Protein AF-A0A2V6WSD3-F1 (afdb_monomer_lite)

Sequence (149 aa):
SARRAMRDPLTRLSILLRKLIMWDIARWNNADRVVDVVYRFGGRLAFTRVGGALVVLLALAGIVVWFRELGTGRHGLATVQGSYALGILALTVLQVLSISVHEAGHALAIRHFGRRVRRLGLMIYYLFPAAYVDSTDMAMATRGQRIVV

Radius of gyration: 20.06 Å; chains: 1; bounding box: 63×41×42 Å

Secondary structure (DSSP, 8-state):
-HHHHTT-HHHHHHHHHHHHHEEEEEEETTTHHHHHHHIIIIIHHHTSHHHHHHHHHHHHHHHHHHHHHHHH--S-SS-BTTBHHHHHHHHHHHHHHHHHHHHHHHHHHHHHTT-----EEEEEETTEEEEEE--GGGGGS-HHHHHH-

Structure (mmCIF, N/CA/C/O backbone):
data_AF-A0A2V6WSD3-F1
#
_entry.id   AF-A0A2V6WSD3-F1
#
loop_
_atom_site.group_PDB
_atom_site.id
_atom_site.type_symbol
_atom_site.label_atom_id
_atom_site.label_alt_id
_atom_site.label_comp_id
_atom_site.label_asym_id
_atom_site.label_entity_id
_atom_site.label_seq_id
_atom_site.pdbx_PDB_ins_code
_atom_site.Cartn_x
_atom_site.Cartn_y
_atom_site.Cartn_z
_atom_site.occupancy
_atom_site.B_iso_or_equiv
_atom_site.auth_seq_id
_atom_site.auth_comp_id
_atom_site.auth_asym_id
_atom_site.auth_atom_id
_atom_site.pdbx_PDB_model_num
ATOM 1 N N . SER A 1 1 ? 35.643 18.883 6.935 1.00 52.22 1 SER A N 1
ATOM 2 C CA . SER A 1 1 ? 35.928 17.827 7.934 1.00 52.22 1 SER A CA 1
ATOM 3 C C . SER A 1 1 ? 34.663 17.522 8.735 1.00 52.22 1 SER A C 1
ATOM 5 O O . SER A 1 1 ? 34.258 18.334 9.561 1.00 52.22 1 SER A O 1
ATOM 7 N N . ALA A 1 2 ? 33.999 16.391 8.455 1.00 54.25 2 ALA A N 1
ATOM 8 C CA . ALA A 1 2 ? 32.676 16.013 8.989 1.00 54.25 2 ALA A CA 1
ATOM 9 C C . ALA A 1 2 ? 32.579 15.995 10.532 1.00 54.25 2 ALA A C 1
ATOM 11 O O . ALA A 1 2 ? 31.496 16.118 11.096 1.00 54.25 2 ALA A O 1
ATOM 12 N N . ARG A 1 3 ? 33.722 15.930 11.229 1.00 52.59 3 ARG A N 1
ATOM 13 C CA . ARG A 1 3 ? 33.804 15.956 12.698 1.00 52.59 3 ARG A CA 1
ATOM 14 C C . ARG A 1 3 ? 33.516 17.333 13.325 1.00 52.59 3 ARG A C 1
ATOM 16 O O . ARG A 1 3 ? 33.209 17.381 14.512 1.00 52.59 3 ARG A O 1
ATOM 23 N N . ARG A 1 4 ? 33.579 18.443 12.566 1.00 51.62 4 ARG A N 1
ATOM 24 C CA . ARG A 1 4 ? 33.228 19.798 13.061 1.00 51.62 4 ARG A CA 1
ATOM 25 C C . ARG A 1 4 ? 31.723 20.095 13.003 1.00 51.62 4 ARG A C 1
ATOM 27 O O . ARG A 1 4 ? 31.228 20.773 13.890 1.00 51.62 4 ARG A O 1
ATOM 34 N N . ALA A 1 5 ? 30.998 19.528 12.035 1.00 53.50 5 ALA A N 1
ATOM 35 C CA . ALA A 1 5 ? 29.551 19.727 11.876 1.00 53.50 5 ALA A CA 1
ATOM 36 C C . ALA A 1 5 ? 28.709 19.032 12.971 1.00 53.50 5 ALA A C 1
ATOM 38 O O . ALA A 1 5 ? 27.610 19.465 13.288 1.00 53.50 5 ALA A O 1
ATOM 39 N N . MET A 1 6 ? 29.236 17.980 13.610 1.00 54.22 6 MET A N 1
ATOM 40 C CA . MET A 1 6 ? 28.543 17.239 14.682 1.00 54.22 6 MET A CA 1
ATOM 41 C C . MET A 1 6 ? 28.538 17.940 16.057 1.00 54.22 6 MET A C 1
ATOM 43 O O . MET A 1 6 ? 27.932 17.425 17.005 1.00 54.22 6 MET A O 1
ATOM 47 N N . ARG A 1 7 ? 29.249 19.068 16.195 1.00 58.31 7 ARG A N 1
ATOM 48 C CA . ARG A 1 7 ? 29.333 19.850 17.444 1.00 58.31 7 ARG A CA 1
ATOM 49 C C . ARG A 1 7 ? 28.274 20.947 17.544 1.00 58.31 7 ARG A C 1
ATOM 51 O O . ARG A 1 7 ? 28.144 21.541 18.606 1.00 58.31 7 ARG A O 1
ATOM 58 N N . ASP A 1 8 ? 27.526 21.187 16.474 1.00 75.75 8 ASP A N 1
ATOM 59 C CA . ASP A 1 8 ? 26.516 22.235 16.433 1.00 75.75 8 ASP A CA 1
ATOM 60 C C . ASP A 1 8 ? 25.208 21.741 17.092 1.00 75.75 8 ASP A C 1
ATOM 62 O O . ASP A 1 8 ? 24.645 20.732 16.635 1.00 75.75 8 ASP A O 1
ATOM 66 N N . PRO A 1 9 ? 24.712 22.377 18.174 1.00 78.50 9 PRO A N 1
ATOM 67 C CA . PRO A 1 9 ? 23.493 21.950 18.866 1.00 78.50 9 PRO A CA 1
ATOM 68 C C . PRO A 1 9 ? 22.276 21.910 17.935 1.00 78.50 9 PRO A C 1
ATOM 70 O O . PRO A 1 9 ? 21.434 21.024 18.071 1.00 78.50 9 PRO A O 1
ATOM 73 N N . LEU A 1 10 ? 22.233 22.782 16.923 1.00 78.56 10 LEU A N 1
ATOM 74 C CA . LEU A 1 10 ? 21.175 22.810 15.910 1.00 78.56 10 LEU A CA 1
ATOM 75 C C . LEU A 1 10 ? 21.203 21.571 14.997 1.00 78.56 10 LEU A C 1
ATOM 77 O O . LEU A 1 10 ? 20.158 21.023 14.634 1.00 78.56 10 LEU A O 1
ATOM 81 N N . THR A 1 11 ? 22.393 21.055 14.678 1.00 79.19 11 THR A N 1
ATOM 82 C CA . THR A 1 11 ? 22.543 19.826 13.878 1.00 79.19 11 THR A CA 1
ATOM 83 C C . THR A 1 11 ? 22.146 18.591 14.689 1.00 79.19 11 THR A C 1
ATOM 85 O O . THR A 1 11 ? 21.496 17.681 14.178 1.00 79.19 11 THR A O 1
ATOM 88 N N . ARG A 1 12 ? 22.466 18.554 15.988 1.00 76.00 12 ARG A N 1
ATOM 89 C CA . ARG A 1 12 ? 22.007 17.470 16.872 1.00 76.00 12 ARG A CA 1
ATOM 90 C C . ARG A 1 12 ? 20.497 17.489 17.074 1.00 76.00 12 ARG A C 1
ATOM 92 O O . ARG A 1 12 ? 19.873 16.432 17.007 1.00 76.00 12 ARG A O 1
ATOM 99 N N . LEU A 1 13 ? 19.926 18.674 17.289 1.00 77.81 13 LEU A N 1
ATOM 100 C CA . LEU A 1 13 ? 18.490 18.854 17.464 1.00 77.81 13 LEU A CA 1
ATOM 101 C C . LEU A 1 13 ? 17.726 18.437 16.205 1.00 77.81 13 LEU A C 1
ATOM 103 O O . LEU A 1 13 ? 16.788 17.657 16.299 1.00 77.81 13 LEU A O 1
ATOM 107 N N . SER A 1 14 ? 18.165 18.869 15.021 1.00 78.69 14 SER A N 1
ATOM 108 C CA . SER A 1 14 ? 17.534 18.467 13.756 1.00 78.69 14 SER A CA 1
ATOM 109 C C . SER A 1 14 ? 17.626 16.960 13.495 1.00 78.69 14 SER A C 1
ATOM 111 O O . SER A 1 14 ? 16.645 16.363 13.057 1.00 78.69 14 SER A O 1
ATOM 113 N N . ILE A 1 15 ? 18.747 16.305 13.817 1.00 78.19 15 ILE A N 1
ATOM 114 C CA . ILE A 1 15 ? 18.871 14.840 13.712 1.00 78.19 15 ILE A CA 1
ATOM 115 C C . ILE A 1 15 ? 17.931 14.126 14.696 1.00 78.19 15 ILE A C 1
ATOM 117 O O . ILE A 1 15 ? 17.309 13.130 14.324 1.00 78.19 15 ILE A O 1
ATOM 121 N N . LEU A 1 16 ? 17.813 14.620 15.933 1.00 77.06 16 LEU A N 1
ATOM 122 C CA . LEU A 1 16 ? 16.897 14.077 16.942 1.00 77.06 16 LEU A CA 1
ATOM 123 C C . LEU A 1 16 ? 15.432 14.241 16.528 1.00 77.06 16 LEU A C 1
ATOM 125 O O . LEU A 1 16 ? 14.689 13.265 16.538 1.00 77.06 16 LEU A O 1
ATOM 129 N N . LEU A 1 17 ? 15.041 15.438 16.088 1.00 75.69 17 LEU A N 1
ATOM 130 C CA . LEU A 1 17 ? 13.696 15.717 15.581 1.00 75.69 17 LEU A CA 1
ATOM 131 C C . LEU A 1 17 ? 13.366 14.838 14.372 1.00 75.69 17 LEU A C 1
ATOM 133 O O . LEU A 1 17 ? 12.284 14.264 14.293 1.00 75.69 17 LEU A O 1
ATOM 137 N N . ARG A 1 18 ? 14.322 14.653 13.456 1.00 71.00 18 ARG A N 1
ATOM 138 C CA . ARG A 1 18 ? 14.133 13.791 12.286 1.00 71.00 18 ARG A CA 1
ATOM 139 C C . ARG A 1 18 ? 13.966 12.321 12.669 1.00 71.00 18 ARG A C 1
ATOM 141 O O . ARG A 1 18 ? 13.140 11.652 12.062 1.00 71.00 18 ARG A O 1
ATOM 148 N N . LYS A 1 19 ? 14.695 11.837 13.681 1.00 69.56 19 LYS A N 1
ATOM 149 C CA . LYS A 1 19 ? 14.515 10.486 14.243 1.00 69.56 19 LYS A CA 1
ATOM 150 C C . LYS A 1 19 ? 13.179 10.308 14.966 1.00 69.56 19 LYS A C 1
ATOM 152 O O . LYS A 1 19 ? 12.685 9.191 15.023 1.00 69.56 19 LYS A O 1
ATOM 157 N N . LEU A 1 20 ? 12.613 11.381 15.516 1.00 70.44 20 LEU A N 1
ATOM 158 C CA . LEU A 1 20 ? 11.310 11.358 16.185 1.00 70.44 20 LEU A CA 1
ATOM 159 C C . LEU A 1 20 ? 10.153 11.293 15.173 1.00 70.44 20 LEU A C 1
ATOM 161 O O . LEU A 1 20 ? 9.141 10.653 15.434 1.00 70.44 20 LEU A O 1
ATOM 165 N N . ILE A 1 21 ? 10.325 11.915 14.003 1.00 70.62 21 ILE A N 1
ATOM 166 C CA . ILE A 1 21 ? 9.331 11.923 12.915 1.00 70.62 21 ILE A CA 1
ATOM 167 C C . ILE A 1 21 ? 9.438 10.673 12.030 1.00 70.62 21 ILE A C 1
ATOM 169 O O . ILE A 1 21 ? 8.419 10.162 11.566 1.00 70.62 21 ILE A O 1
ATOM 173 N N . MET A 1 22 ? 10.664 10.202 11.784 1.00 70.50 22 MET A N 1
ATOM 174 C CA . MET A 1 22 ? 10.970 9.033 10.963 1.00 70.50 22 MET A CA 1
ATOM 175 C C . MET A 1 22 ? 11.890 8.088 11.725 1.00 70.50 22 MET A C 1
ATOM 177 O O . MET A 1 22 ? 13.099 8.320 11.827 1.00 70.50 22 MET A O 1
ATOM 181 N N . TRP A 1 23 ? 11.314 7.002 12.229 1.00 75.38 23 TRP A N 1
ATOM 182 C CA . TRP A 1 23 ? 12.061 5.961 12.923 1.00 75.38 23 TRP A CA 1
ATOM 183 C C . TRP A 1 23 ? 11.972 4.641 12.159 1.00 75.38 23 TRP A C 1
ATOM 185 O O . TRP A 1 23 ? 10.906 4.043 12.075 1.00 75.38 23 TRP A O 1
ATOM 195 N N . ASP A 1 24 ? 13.086 4.173 11.590 1.00 77.88 24 ASP A N 1
ATOM 196 C CA . ASP A 1 24 ? 13.156 2.838 10.986 1.00 77.88 24 ASP A CA 1
ATOM 197 C C . ASP A 1 24 ? 13.058 1.760 12.081 1.00 77.88 24 ASP A C 1
ATOM 199 O O . ASP A 1 24 ? 13.929 1.676 12.949 1.00 77.88 24 ASP A O 1
ATOM 203 N N . ILE A 1 25 ? 12.033 0.908 12.003 1.00 81.25 25 ILE A N 1
ATOM 204 C CA . ILE A 1 25 ? 11.865 -0.253 12.889 1.00 81.25 25 ILE A CA 1
ATOM 205 C C . ILE A 1 25 ? 12.625 -1.447 12.314 1.00 81.25 25 ILE A C 1
ATOM 207 O O . ILE A 1 25 ? 13.426 -2.082 12.996 1.00 81.25 25 ILE A O 1
ATOM 211 N N . ALA A 1 26 ? 12.367 -1.758 11.043 1.00 82.19 26 ALA A N 1
ATOM 212 C CA . ALA A 1 26 ? 12.919 -2.923 10.369 1.00 82.19 26 ALA A CA 1
ATOM 213 C C . ALA A 1 26 ? 13.300 -2.568 8.934 1.00 82.19 26 ALA A C 1
ATOM 215 O O . ALA A 1 26 ? 12.549 -1.897 8.228 1.00 82.19 26 ALA A O 1
ATOM 216 N N . ARG A 1 27 ? 14.465 -3.044 8.491 1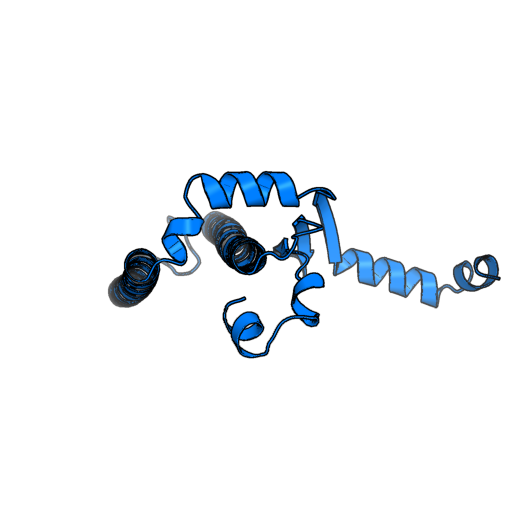.00 82.94 27 ARG A N 1
ATOM 217 C CA . ARG A 1 27 ? 14.952 -2.851 7.124 1.00 82.94 27 ARG A CA 1
ATOM 218 C C . ARG A 1 27 ? 15.558 -4.140 6.592 1.00 82.94 27 ARG A C 1
ATOM 220 O O . ARG A 1 27 ? 16.505 -4.673 7.165 1.00 82.94 27 ARG A O 1
ATOM 227 N N . TRP A 1 28 ? 15.077 -4.572 5.435 1.00 83.50 28 TRP A N 1
ATOM 228 C CA . TRP A 1 28 ? 15.619 -5.697 4.684 1.00 83.50 28 TRP A CA 1
ATOM 229 C C . TRP A 1 28 ? 16.348 -5.187 3.440 1.00 83.50 28 TRP A C 1
ATOM 231 O O . TRP A 1 28 ? 15.733 -4.779 2.458 1.00 83.50 28 TRP A O 1
ATOM 241 N N . ASN A 1 29 ? 17.684 -5.238 3.472 1.00 78.56 29 ASN A N 1
ATOM 242 C CA . ASN A 1 29 ? 18.563 -4.753 2.395 1.00 78.56 29 ASN A CA 1
ATOM 243 C C . ASN A 1 29 ? 18.696 -5.723 1.198 1.00 78.56 29 ASN A C 1
ATOM 245 O O . ASN A 1 29 ? 19.535 -5.505 0.329 1.00 78.56 29 ASN A O 1
ATOM 249 N N . ASN A 1 30 ? 17.906 -6.801 1.159 1.00 79.00 30 ASN A N 1
ATOM 250 C CA . ASN A 1 30 ? 17.904 -7.787 0.074 1.00 79.00 30 ASN A CA 1
ATOM 251 C C . ASN A 1 30 ? 16.482 -8.298 -0.214 1.00 79.00 30 ASN A C 1
ATOM 253 O O . ASN A 1 30 ? 16.217 -9.500 -0.259 1.00 79.00 30 ASN A O 1
ATOM 257 N N . ALA A 1 31 ? 15.558 -7.350 -0.354 1.00 80.94 31 ALA A N 1
ATOM 258 C CA . ALA A 1 31 ? 14.144 -7.606 -0.597 1.00 80.94 31 ALA A CA 1
ATOM 259 C C . ALA A 1 31 ? 13.859 -8.302 -1.939 1.00 80.94 31 ALA A C 1
ATOM 261 O O . ALA A 1 31 ? 12.856 -9.001 -2.053 1.00 80.94 31 ALA A O 1
ATOM 262 N N . ASP A 1 32 ? 14.751 -8.164 -2.927 1.00 83.62 32 ASP A N 1
ATOM 263 C CA . ASP A 1 32 ? 14.536 -8.653 -4.294 1.00 83.62 32 ASP A CA 1
ATOM 264 C C . ASP A 1 32 ? 14.191 -10.147 -4.353 1.00 83.62 32 ASP A C 1
ATOM 266 O O . ASP A 1 32 ? 13.288 -10.531 -5.085 1.00 83.62 32 ASP A O 1
ATOM 270 N N . ARG A 1 33 ? 14.832 -10.994 -3.529 1.00 83.56 33 ARG A N 1
ATOM 271 C CA . ARG A 1 33 ? 14.515 -12.435 -3.500 1.00 83.56 33 ARG A CA 1
ATOM 272 C C . ARG A 1 33 ? 13.108 -12.711 -2.985 1.00 83.56 33 ARG A C 1
ATOM 274 O O . ARG A 1 33 ? 12.425 -13.571 -3.526 1.00 83.56 33 ARG A O 1
ATOM 281 N N . VAL A 1 34 ? 12.686 -12.007 -1.936 1.00 85.00 34 VAL A N 1
ATOM 282 C CA . VAL A 1 34 ? 11.347 -12.184 -1.358 1.00 85.00 34 VAL A CA 1
ATOM 283 C C . VAL A 1 34 ? 10.298 -11.726 -2.363 1.00 85.00 34 VAL A C 1
ATOM 285 O O . VAL A 1 34 ? 9.360 -12.464 -2.649 1.00 85.00 34 VAL A O 1
ATOM 288 N N . VAL A 1 35 ? 10.503 -10.551 -2.964 1.00 87.50 35 VAL A N 1
ATOM 289 C CA . VAL A 1 35 ? 9.612 -10.017 -4.001 1.00 87.50 35 VAL A CA 1
ATOM 290 C C . VAL A 1 35 ? 9.563 -10.947 -5.212 1.00 87.50 35 VAL A C 1
ATOM 292 O O . VAL A 1 35 ? 8.479 -11.199 -5.728 1.00 87.50 35 VAL A O 1
ATOM 295 N N . ASP A 1 36 ? 10.692 -11.517 -5.638 1.00 87.62 36 ASP A N 1
ATOM 296 C CA . ASP A 1 36 ? 10.731 -12.464 -6.755 1.00 87.62 36 ASP A CA 1
ATOM 297 C C . ASP A 1 36 ? 9.957 -13.754 -6.458 1.00 87.62 36 ASP A C 1
ATOM 299 O O . ASP A 1 36 ? 9.180 -14.212 -7.295 1.00 87.62 36 ASP A O 1
ATOM 303 N N . VAL A 1 37 ? 10.100 -14.314 -5.252 1.00 87.56 37 VAL A N 1
ATOM 304 C CA . VAL A 1 37 ? 9.328 -15.493 -4.828 1.00 87.56 37 VAL A CA 1
ATOM 305 C C . VAL A 1 37 ? 7.830 -15.190 -4.851 1.00 87.56 37 VAL A C 1
ATOM 307 O O . VAL A 1 37 ? 7.068 -15.944 -5.455 1.00 87.56 37 VAL A O 1
ATOM 310 N N . VAL A 1 38 ? 7.405 -14.065 -4.269 1.00 86.94 38 VAL A N 1
ATOM 311 C CA . VAL A 1 38 ? 5.988 -13.659 -4.241 1.00 86.94 38 VAL A CA 1
ATOM 312 C C . VAL A 1 38 ? 5.460 -13.401 -5.658 1.00 86.94 38 VAL A C 1
ATOM 314 O O . VAL A 1 38 ? 4.368 -13.854 -6.015 1.00 86.94 38 VAL A O 1
ATOM 317 N N . TYR A 1 39 ? 6.252 -12.737 -6.501 1.00 88.94 39 TYR A N 1
ATOM 318 C CA . TYR A 1 39 ? 5.908 -12.471 -7.894 1.00 88.94 39 TYR A CA 1
ATOM 319 C C . TYR A 1 39 ? 5.714 -13.768 -8.689 1.00 88.94 39 TYR A C 1
ATOM 321 O O . TYR A 1 39 ? 4.721 -13.913 -9.408 1.00 88.94 39 TYR A O 1
ATOM 329 N N . ARG A 1 40 ? 6.616 -14.742 -8.525 1.00 87.06 40 ARG A N 1
ATOM 330 C CA . ARG A 1 40 ? 6.545 -16.040 -9.210 1.00 87.06 40 ARG A CA 1
ATOM 331 C C . ARG A 1 40 ? 5.418 -16.930 -8.693 1.00 87.06 40 ARG A C 1
ATOM 333 O O . ARG A 1 40 ? 4.812 -17.628 -9.503 1.00 87.06 40 ARG A O 1
ATOM 340 N N . PHE A 1 41 ? 5.144 -16.904 -7.389 1.00 87.31 41 PHE A N 1
ATOM 341 C CA . PHE A 1 41 ? 4.123 -17.743 -6.760 1.00 87.31 41 PHE A CA 1
ATOM 342 C C . PHE A 1 41 ? 2.698 -17.315 -7.134 1.00 87.31 41 PHE A C 1
ATOM 344 O O . PHE A 1 41 ? 1.836 -18.161 -7.346 1.00 87.31 41 PHE A O 1
ATOM 351 N N . GLY A 1 42 ? 2.450 -16.011 -7.279 1.00 81.69 42 GLY A N 1
ATOM 352 C CA . GLY A 1 42 ? 1.112 -15.528 -7.627 1.00 81.69 42 GLY A CA 1
ATOM 353 C C . GLY A 1 42 ? 1.027 -14.061 -8.028 1.00 81.69 42 GLY A C 1
ATOM 354 O O . GLY A 1 42 ? 0.103 -13.696 -8.751 1.00 81.69 42 GLY A O 1
ATOM 355 N N . GLY A 1 43 ? 2.003 -13.226 -7.655 1.00 82.50 43 GLY A N 1
ATOM 356 C CA . GLY A 1 43 ? 1.976 -11.794 -7.968 1.00 82.50 43 GLY A CA 1
ATOM 357 C C . GLY A 1 43 ? 1.886 -11.492 -9.468 1.00 82.50 43 GLY A C 1
ATOM 358 O O . GLY A 1 43 ? 1.215 -10.544 -9.862 1.00 82.50 43 GLY A O 1
ATOM 359 N N . ARG A 1 44 ? 2.451 -12.352 -10.326 1.00 85.94 44 ARG A N 1
ATOM 360 C CA . ARG A 1 44 ? 2.328 -12.242 -11.790 1.00 85.94 44 ARG A CA 1
ATOM 361 C C . ARG A 1 44 ? 0.881 -12.275 -12.295 1.00 85.94 44 ARG A C 1
ATOM 363 O O . ARG A 1 44 ? 0.599 -11.715 -13.349 1.00 85.94 44 ARG A O 1
ATOM 370 N N . LEU A 1 45 ? -0.032 -12.931 -11.569 1.00 87.19 45 LEU A N 1
ATOM 371 C CA . LEU A 1 45 ? -1.434 -13.052 -11.973 1.00 87.19 45 LEU A CA 1
ATOM 372 C C . LEU A 1 45 ? -2.133 -11.693 -11.944 1.00 87.19 45 LEU A C 1
ATOM 374 O O . LEU A 1 45 ? -2.920 -11.416 -12.845 1.00 87.19 45 LEU A O 1
ATOM 378 N N . ALA A 1 46 ? -1.788 -10.824 -10.989 1.00 86.00 46 ALA A N 1
ATOM 379 C CA . ALA A 1 46 ? -2.358 -9.482 -10.870 1.00 86.00 46 ALA A CA 1
ATOM 380 C C . ALA A 1 46 ? -2.081 -8.596 -12.101 1.00 86.00 46 ALA A C 1
ATOM 382 O O . ALA A 1 46 ? -2.885 -7.727 -12.419 1.00 86.00 46 ALA A O 1
ATOM 383 N N . PHE A 1 47 ? -0.995 -8.857 -12.837 1.00 88.00 47 PHE A N 1
ATOM 384 C CA . PHE A 1 47 ? -0.629 -8.122 -14.058 1.00 88.00 47 PHE A CA 1
ATOM 385 C C . PHE A 1 47 ? -1.193 -8.743 -15.342 1.00 88.00 47 PHE A C 1
ATOM 387 O O . PHE A 1 47 ? -0.972 -8.230 -16.439 1.00 88.00 47 PHE A O 1
ATOM 394 N N . THR A 1 48 ? -1.933 -9.849 -15.243 1.00 90.12 48 THR A N 1
ATOM 395 C CA . THR A 1 48 ? -2.711 -10.363 -16.377 1.00 90.12 48 THR A CA 1
ATOM 396 C C . THR A 1 48 ? -3.992 -9.548 -16.543 1.00 90.12 48 THR A C 1
ATOM 398 O O . THR A 1 48 ? -4.506 -8.995 -15.574 1.00 90.12 48 THR A O 1
ATOM 401 N N . ARG A 1 49 ? -4.569 -9.508 -17.752 1.00 89.56 49 ARG A N 1
ATOM 402 C CA . ARG A 1 49 ? -5.842 -8.796 -17.991 1.00 89.56 49 ARG A CA 1
ATOM 403 C C . ARG A 1 49 ? -6.961 -9.270 -17.058 1.00 89.56 49 ARG A C 1
ATOM 405 O O . ARG A 1 49 ? -7.713 -8.453 -16.543 1.00 89.56 49 ARG A O 1
ATOM 412 N N . VAL A 1 50 ? -7.040 -10.582 -16.828 1.00 91.62 50 VAL A N 1
ATOM 413 C CA . VAL A 1 50 ? -8.052 -11.192 -15.955 1.00 91.62 50 VAL A CA 1
ATOM 414 C C . VAL A 1 50 ? -7.770 -10.869 -14.492 1.00 91.62 50 VAL A C 1
ATOM 416 O O . VAL A 1 50 ? -8.666 -10.408 -13.796 1.00 91.62 50 VAL A O 1
ATOM 419 N N . GLY A 1 51 ? -6.535 -11.057 -14.020 1.00 90.19 51 GLY A N 1
ATOM 420 C CA . GLY A 1 51 ? -6.198 -10.769 -12.625 1.00 90.19 51 GLY A CA 1
ATOM 421 C C . GLY A 1 51 ? -6.332 -9.289 -12.277 1.00 90.19 51 GLY A C 1
ATOM 422 O O . GLY A 1 51 ? -6.905 -8.968 -11.242 1.00 90.19 51 GLY A O 1
ATOM 423 N N . GLY A 1 52 ? -5.912 -8.389 -13.169 1.00 89.69 52 GLY A N 1
ATOM 424 C CA . GLY A 1 52 ? -6.125 -6.952 -13.005 1.00 89.69 52 GLY A CA 1
ATOM 425 C C . GLY A 1 52 ? -7.612 -6.596 -12.940 1.00 89.69 52 GLY A C 1
ATOM 426 O O . GLY A 1 52 ? -8.026 -5.860 -12.047 1.00 89.69 52 GLY A O 1
ATOM 427 N N . ALA A 1 53 ? -8.440 -7.180 -13.815 1.00 92.88 53 ALA A N 1
ATOM 428 C CA . ALA A 1 53 ? -9.889 -6.997 -13.758 1.00 92.88 53 ALA A CA 1
ATOM 429 C C . ALA A 1 53 ? -10.485 -7.510 -12.436 1.00 92.88 53 ALA A C 1
ATOM 431 O O . ALA A 1 53 ? -11.303 -6.821 -11.836 1.00 92.88 53 ALA A O 1
ATOM 432 N N . LEU A 1 54 ? -10.046 -8.672 -11.941 1.00 93.94 54 LEU A N 1
ATOM 433 C CA . LEU A 1 54 ? -10.489 -9.210 -10.651 1.00 93.94 54 LEU A CA 1
ATOM 434 C C . LEU A 1 54 ? -10.094 -8.307 -9.477 1.00 93.94 54 LEU A C 1
ATOM 436 O O . LEU A 1 54 ? -10.908 -8.099 -8.582 1.00 93.94 54 LEU A O 1
ATOM 440 N N . VAL A 1 55 ? -8.886 -7.734 -9.487 1.00 91.00 55 VAL A N 1
ATOM 441 C CA . VAL A 1 55 ? -8.442 -6.775 -8.460 1.00 91.00 55 VAL A CA 1
ATOM 442 C C . VAL A 1 55 ? -9.302 -5.511 -8.487 1.00 91.00 55 VAL A C 1
ATOM 444 O O . VAL A 1 55 ? -9.748 -5.055 -7.437 1.00 91.00 55 VAL A O 1
ATOM 447 N N . VAL A 1 56 ? -9.594 -4.974 -9.676 1.00 92.44 56 VAL A N 1
ATOM 448 C CA . VAL A 1 56 ? -10.484 -3.811 -9.829 1.00 92.44 56 VAL A CA 1
ATOM 449 C C . VAL A 1 56 ? -11.898 -4.135 -9.346 1.00 92.44 56 VAL A C 1
ATOM 451 O O . VAL A 1 56 ? -12.473 -3.362 -8.585 1.00 92.44 56 VAL A O 1
ATOM 454 N N . LEU A 1 57 ? -12.451 -5.288 -9.730 1.00 95.62 57 LEU A N 1
ATOM 455 C CA . LEU A 1 57 ? -13.772 -5.729 -9.279 1.00 95.62 57 LEU A CA 1
ATOM 456 C C . LEU A 1 57 ? -13.824 -5.901 -7.760 1.00 95.62 57 LEU A C 1
ATOM 458 O O . LEU A 1 57 ? -14.791 -5.469 -7.137 1.00 95.62 57 LEU A O 1
ATOM 462 N N . LEU A 1 58 ? -12.782 -6.476 -7.157 1.00 94.62 58 LEU A N 1
ATOM 463 C CA . LEU A 1 58 ? -12.670 -6.617 -5.707 1.00 94.62 58 LEU A CA 1
ATOM 464 C C . LEU A 1 58 ? -12.622 -5.249 -5.012 1.00 94.62 58 LEU A C 1
ATOM 466 O O . LEU A 1 58 ? -13.317 -5.051 -4.017 1.00 94.62 58 LEU A O 1
ATOM 470 N N . ALA A 1 59 ? -11.857 -4.294 -5.548 1.00 92.56 59 ALA A N 1
ATOM 471 C CA . ALA A 1 59 ? -11.788 -2.935 -5.016 1.00 92.56 59 ALA A CA 1
ATOM 472 C C . ALA A 1 59 ? -13.150 -2.222 -5.095 1.00 92.56 59 ALA A C 1
ATOM 474 O O . ALA A 1 59 ? -13.605 -1.645 -4.108 1.00 92.56 59 ALA A O 1
ATOM 475 N N . LEU A 1 60 ? -13.840 -2.319 -6.237 1.00 96.44 60 LEU A N 1
ATOM 476 C CA . LEU A 1 60 ? -15.182 -1.758 -6.418 1.00 96.44 60 LEU A CA 1
ATOM 477 C C . LEU A 1 60 ? -16.205 -2.412 -5.483 1.00 96.44 60 LEU A C 1
ATOM 479 O O . LEU A 1 60 ? -16.995 -1.709 -4.854 1.00 96.44 60 LEU A O 1
ATOM 483 N N . ALA A 1 61 ? -16.172 -3.738 -5.342 1.00 95.75 61 ALA A N 1
ATOM 484 C CA . ALA A 1 61 ? -17.033 -4.460 -4.411 1.00 95.75 61 ALA A CA 1
ATOM 485 C C . ALA A 1 61 ? -16.789 -4.012 -2.962 1.00 95.75 61 ALA A C 1
ATOM 487 O O . ALA A 1 61 ? -17.747 -3.761 -2.234 1.00 95.75 61 ALA A O 1
ATOM 488 N N . GLY A 1 62 ? -15.523 -3.838 -2.567 1.00 92.19 62 GLY A N 1
ATOM 489 C CA . GLY A 1 62 ? -15.150 -3.306 -1.257 1.00 92.19 62 GLY A CA 1
ATOM 490 C C . GLY A 1 62 ? -15.718 -1.908 -1.003 1.00 92.19 62 GLY A C 1
ATOM 491 O O . GLY A 1 62 ? -16.296 -1.672 0.055 1.00 92.19 62 GLY A O 1
ATOM 492 N N . ILE A 1 63 ? -15.639 -1.008 -1.989 1.00 93.62 63 ILE A N 1
ATOM 493 C CA . ILE A 1 63 ? -16.232 0.338 -1.909 1.00 93.62 63 ILE A CA 1
ATOM 494 C C . ILE A 1 63 ? -17.755 0.256 -1.732 1.00 93.62 63 ILE A C 1
ATOM 496 O O . ILE A 1 63 ? -18.313 0.927 -0.865 1.00 93.62 63 ILE A O 1
ATOM 500 N N . VAL A 1 64 ? -18.436 -0.587 -2.514 1.00 94.81 64 VAL A N 1
ATOM 501 C CA . VAL A 1 64 ? -19.895 -0.769 -2.415 1.00 94.81 64 VAL A CA 1
ATOM 502 C C . VAL A 1 64 ? -20.297 -1.298 -1.038 1.00 94.81 64 VAL A C 1
ATOM 504 O O . VAL A 1 64 ? -21.240 -0.781 -0.439 1.00 94.81 64 VAL A O 1
ATOM 507 N N . VAL A 1 65 ? -19.589 -2.307 -0.522 1.00 92.56 65 VAL A N 1
ATOM 508 C CA . VAL A 1 65 ? -19.833 -2.852 0.822 1.00 92.56 65 VAL A CA 1
ATOM 509 C C . VAL A 1 65 ? -19.599 -1.780 1.883 1.00 92.56 65 VAL A C 1
ATOM 511 O O . VAL A 1 65 ? -20.444 -1.606 2.753 1.00 92.56 65 VAL A O 1
ATOM 514 N N . TRP A 1 66 ? -18.516 -1.008 1.777 1.00 88.50 66 TRP A N 1
ATOM 515 C CA . TRP A 1 66 ? -18.212 0.067 2.719 1.00 88.50 66 TRP A CA 1
ATOM 516 C C . TRP A 1 66 ? -19.329 1.118 2.787 1.00 88.50 66 TRP A C 1
ATOM 518 O O . TRP A 1 66 ? -19.791 1.440 3.879 1.00 88.50 66 TRP A O 1
ATOM 528 N N . PHE A 1 67 ? -19.834 1.593 1.642 1.00 90.62 67 PHE A N 1
ATOM 529 C CA . PHE A 1 67 ? -20.955 2.543 1.612 1.00 90.62 67 PHE A CA 1
ATOM 530 C C . PHE A 1 67 ? -22.249 1.960 2.185 1.00 90.62 67 PHE A C 1
ATOM 532 O O . PHE A 1 67 ? -22.984 2.663 2.881 1.00 90.62 67 PHE A O 1
ATOM 539 N N . ARG A 1 68 ? -22.533 0.680 1.913 1.00 90.19 68 ARG A N 1
ATOM 540 C CA . ARG A 1 68 ? -23.701 -0.004 2.485 1.00 90.19 68 ARG A CA 1
ATOM 541 C C . ARG A 1 68 ? -23.602 -0.080 4.001 1.00 90.19 68 ARG A C 1
ATOM 543 O O . ARG A 1 68 ? -24.547 0.306 4.679 1.00 90.19 68 ARG A O 1
ATOM 550 N N . GLU A 1 69 ? -22.459 -0.513 4.522 1.00 87.31 69 GLU A N 1
ATOM 551 C CA . GLU A 1 69 ? -22.235 -0.621 5.964 1.00 87.31 69 GLU A CA 1
ATOM 552 C C . GLU A 1 69 ? -22.288 0.749 6.651 1.00 87.31 69 GLU A C 1
ATOM 554 O O . GLU A 1 69 ? -22.935 0.869 7.692 1.00 87.31 69 GLU A O 1
ATOM 559 N N . LEU A 1 70 ? -21.728 1.804 6.039 1.00 85.12 70 LEU A N 1
ATOM 560 C CA . LEU A 1 70 ? -21.866 3.178 6.543 1.00 85.12 70 LEU A CA 1
ATOM 561 C C . LEU A 1 70 ? -23.334 3.599 6.686 1.00 85.12 70 LEU A C 1
ATOM 563 O O . LEU A 1 70 ? -23.701 4.209 7.688 1.00 85.12 70 LEU A O 1
ATOM 567 N N . GLY A 1 71 ? -24.175 3.259 5.705 1.00 83.12 71 GLY A N 1
ATOM 568 C CA . GLY A 1 71 ? -25.599 3.598 5.708 1.00 83.12 71 GLY A CA 1
ATOM 569 C C . GLY A 1 71 ? -26.419 2.868 6.777 1.00 83.12 71 GLY A C 1
ATOM 570 O O . GLY A 1 71 ? -27.449 3.382 7.203 1.00 83.12 71 GLY A O 1
ATOM 571 N N . THR A 1 72 ? -25.973 1.696 7.244 1.00 83.50 72 THR A N 1
ATOM 572 C CA . THR A 1 72 ? -26.678 0.943 8.302 1.00 83.50 72 THR A CA 1
ATOM 573 C C . THR A 1 72 ? -26.492 1.535 9.699 1.00 83.50 72 THR A C 1
ATOM 575 O O . THR A 1 72 ? -27.275 1.225 10.594 1.00 83.50 72 THR A O 1
ATOM 578 N N . GLY A 1 73 ? -25.435 2.328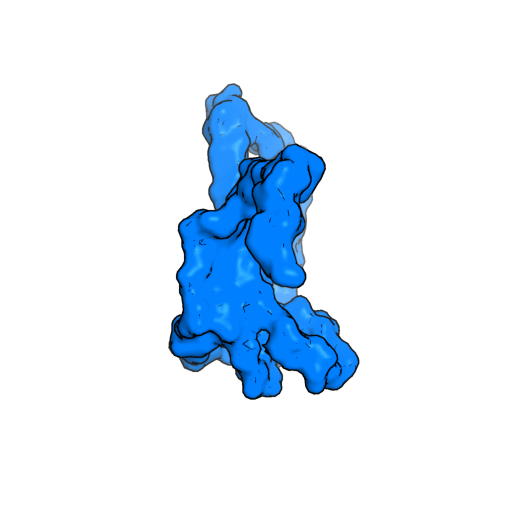 9.924 1.00 75.94 73 GLY A N 1
ATOM 579 C CA . GLY A 1 73 ? -25.087 2.872 11.243 1.00 75.94 73 GLY A CA 1
ATOM 580 C C . GLY A 1 73 ? -24.762 1.817 12.311 1.00 75.94 73 GLY A C 1
ATOM 581 O O . GLY A 1 73 ? -24.632 2.152 13.486 1.00 75.94 73 GLY A O 1
ATOM 582 N N . ARG A 1 74 ? -24.632 0.537 11.932 1.00 74.50 74 ARG A N 1
ATOM 583 C CA . ARG A 1 74 ? -24.492 -0.591 12.868 1.00 74.50 74 ARG A CA 1
ATOM 584 C C . ARG A 1 74 ? -23.111 -0.668 13.522 1.00 74.50 74 ARG A C 1
ATOM 586 O O . ARG A 1 74 ? -22.948 -1.288 14.572 1.00 74.50 74 ARG A O 1
ATOM 593 N N . HIS A 1 75 ? -22.115 -0.050 12.896 1.00 75.94 75 HIS A N 1
ATOM 594 C CA . HIS A 1 75 ? -20.723 -0.079 13.319 1.00 75.94 75 HIS A CA 1
ATOM 595 C C . HIS A 1 75 ? -20.220 1.350 13.536 1.00 75.94 75 HIS A C 1
ATOM 597 O O . HIS A 1 75 ? -20.344 2.203 12.659 1.00 75.94 75 HIS A O 1
ATOM 603 N N . GLY A 1 76 ? -19.652 1.621 14.714 1.00 75.12 76 GLY A N 1
ATOM 604 C CA . GLY A 1 76 ? -18.988 2.893 14.973 1.00 75.12 76 GLY A CA 1
ATOM 605 C C . GLY A 1 76 ? -17.685 2.987 14.180 1.00 75.12 76 GLY A C 1
ATOM 606 O O . GLY A 1 76 ? -16.918 2.031 14.130 1.00 75.12 76 GLY A O 1
ATOM 607 N N . LEU A 1 77 ? -17.411 4.149 13.582 1.00 76.69 77 LEU A N 1
ATOM 608 C CA . LEU A 1 77 ? -16.215 4.363 12.750 1.00 76.69 77 LEU A CA 1
ATOM 609 C C . LEU A 1 77 ? -14.899 4.152 13.517 1.00 76.69 77 LEU A C 1
ATOM 611 O O . LEU A 1 77 ? -13.913 3.704 12.941 1.00 76.69 77 LEU A O 1
ATOM 615 N N . ALA A 1 78 ? -14.890 4.482 14.810 1.00 80.19 78 ALA A N 1
ATOM 616 C CA . ALA A 1 78 ? -13.710 4.436 15.675 1.00 80.19 78 ALA A CA 1
ATOM 617 C C . ALA A 1 78 ? -13.943 3.644 16.971 1.00 80.19 78 ALA A C 1
ATOM 619 O O . ALA A 1 78 ? -13.142 3.734 17.902 1.00 80.19 78 ALA A O 1
ATOM 620 N N . THR A 1 79 ? -15.037 2.882 17.056 1.00 84.75 79 THR A N 1
ATOM 621 C CA . THR A 1 79 ? -15.358 2.070 18.233 1.00 84.75 79 THR A CA 1
ATOM 622 C C . THR A 1 79 ? -15.606 0.628 17.834 1.00 84.75 79 THR A C 1
ATOM 624 O O . THR A 1 79 ? -16.341 0.326 16.898 1.00 84.75 79 THR A O 1
ATOM 627 N N . VAL A 1 80 ? -15.006 -0.286 18.587 1.00 85.50 80 VAL A N 1
ATOM 628 C CA . VAL A 1 80 ? -15.270 -1.721 18.473 1.00 85.50 80 VAL A CA 1
ATOM 629 C C . VAL A 1 80 ? -15.914 -2.146 19.780 1.00 85.50 80 VAL A C 1
ATOM 631 O O . VAL A 1 80 ? -15.323 -1.962 20.843 1.00 85.50 80 VAL A O 1
ATOM 634 N N . GLN A 1 81 ? -17.150 -2.650 19.710 1.00 84.56 81 GLN A N 1
ATOM 635 C CA . GLN A 1 81 ? -17.944 -3.041 20.887 1.00 84.56 81 GLN A CA 1
ATOM 636 C C . GLN A 1 81 ? -18.046 -1.922 21.950 1.00 84.56 81 GLN A C 1
ATOM 638 O O . GLN A 1 81 ? -17.982 -2.175 23.147 1.00 84.56 81 GLN A O 1
ATOM 643 N N . GLY A 1 82 ? -18.145 -0.660 21.515 1.00 83.94 82 GLY A N 1
ATOM 644 C CA . GLY A 1 82 ? -18.209 0.507 22.407 1.00 83.94 82 GLY A CA 1
ATOM 645 C C . GLY A 1 82 ? -16.860 0.986 22.966 1.00 83.94 82 GLY A C 1
ATOM 646 O O . GLY A 1 82 ? -16.814 2.036 23.600 1.00 83.94 82 GLY A O 1
ATOM 647 N N . SER A 1 83 ? -15.752 0.286 22.699 1.00 89.00 83 SER A N 1
ATOM 648 C CA . SER A 1 83 ? -14.411 0.691 23.136 1.00 89.00 83 SER A CA 1
ATOM 649 C C . SER A 1 83 ? -13.665 1.476 22.055 1.00 89.00 83 SER A C 1
ATOM 651 O O . SER A 1 83 ? -13.413 0.971 20.956 1.00 89.00 83 SER A O 1
ATOM 653 N N . TYR A 1 84 ? -13.248 2.698 22.396 1.00 89.25 84 TYR A N 1
ATOM 654 C CA . TYR A 1 84 ? -12.367 3.520 21.558 1.00 89.25 84 TYR A CA 1
ATOM 655 C C . TYR A 1 84 ? -10.945 2.960 21.480 1.00 89.25 84 TYR A C 1
ATOM 657 O O . TYR A 1 84 ? -10.319 3.027 20.427 1.00 89.25 84 TYR A O 1
ATOM 665 N N . ALA A 1 85 ? -10.436 2.363 22.563 1.00 90.62 85 ALA A N 1
ATOM 666 C CA . ALA A 1 85 ? -9.093 1.783 22.573 1.00 90.62 85 ALA A CA 1
ATOM 667 C C . ALA A 1 85 ? -8.979 0.627 21.566 1.00 90.62 85 ALA A C 1
ATOM 669 O O . ALA A 1 85 ? -8.030 0.572 20.785 1.00 90.62 85 ALA A O 1
ATOM 670 N N . LEU A 1 86 ? -9.989 -0.252 21.532 1.00 90.62 86 LEU A N 1
ATOM 671 C CA . LEU A 1 86 ? -10.055 -1.336 20.550 1.00 90.62 86 LEU A CA 1
ATOM 672 C C . LEU A 1 86 ? -10.254 -0.807 19.127 1.00 90.62 86 LEU A C 1
ATOM 674 O O . LEU A 1 86 ? -9.649 -1.338 18.201 1.00 90.62 86 LEU A O 1
ATOM 678 N N . GLY A 1 87 ? -11.052 0.250 18.947 1.00 90.94 87 GLY A N 1
ATOM 679 C CA . GLY A 1 87 ? -11.233 0.883 17.641 1.00 90.94 87 GLY A CA 1
ATOM 680 C C . GLY A 1 87 ? -9.948 1.498 17.087 1.00 90.94 87 GLY A C 1
ATOM 681 O O . GLY A 1 87 ? -9.586 1.222 15.948 1.00 90.94 87 GLY A O 1
ATOM 682 N N . ILE A 1 88 ? -9.202 2.251 17.900 1.00 90.62 88 ILE A N 1
ATOM 683 C CA . ILE A 1 88 ? -7.906 2.829 17.508 1.00 90.62 88 ILE A CA 1
ATOM 684 C C . ILE A 1 88 ? -6.892 1.729 17.183 1.00 90.62 88 ILE A C 1
ATOM 686 O O . ILE A 1 88 ? -6.184 1.826 16.179 1.00 90.62 88 ILE A O 1
ATOM 690 N N . LEU A 1 89 ? -6.829 0.673 18.000 1.00 91.12 89 LEU A N 1
ATOM 691 C CA . LEU A 1 89 ? -5.954 -0.470 17.741 1.00 91.12 89 LEU A CA 1
ATOM 692 C C . LEU A 1 89 ? -6.312 -1.145 16.411 1.00 91.12 89 LEU A C 1
ATOM 694 O O . LEU A 1 89 ? -5.432 -1.358 15.579 1.00 91.12 89 LEU A O 1
ATOM 698 N N . ALA A 1 90 ? -7.596 -1.431 16.185 1.00 91.12 90 ALA A N 1
ATOM 699 C CA . ALA A 1 90 ? -8.078 -2.049 14.954 1.00 91.12 90 ALA A CA 1
ATOM 700 C C . ALA A 1 90 ? -7.780 -1.183 13.723 1.00 91.12 90 ALA A C 1
ATOM 702 O O . ALA A 1 90 ? -7.254 -1.692 12.736 1.00 91.12 90 ALA A O 1
ATOM 703 N N . LEU A 1 91 ? -8.043 0.126 13.794 1.00 90.50 91 LEU A N 1
ATOM 704 C CA . LEU A 1 91 ? -7.743 1.070 12.717 1.00 90.50 91 LEU A CA 1
ATOM 705 C C . LEU A 1 91 ? -6.244 1.167 12.442 1.00 90.50 91 LEU A C 1
ATOM 707 O O . LEU A 1 91 ? -5.841 1.219 11.286 1.00 90.50 91 LEU A O 1
ATOM 711 N N . THR A 1 92 ? -5.411 1.136 13.482 1.00 90.06 92 THR A N 1
ATOM 712 C CA . THR A 1 92 ? -3.952 1.169 13.333 1.00 90.06 92 THR A CA 1
ATOM 713 C C . THR A 1 92 ? -3.444 -0.105 12.662 1.00 90.06 92 THR A C 1
ATOM 715 O O . THR A 1 92 ? -2.647 -0.033 11.729 1.00 90.06 92 THR A O 1
ATOM 718 N N . VAL A 1 93 ? -3.933 -1.278 13.074 1.00 90.69 93 VAL A N 1
ATOM 719 C CA . VAL A 1 93 ? -3.601 -2.554 12.419 1.00 90.69 93 VAL A CA 1
ATOM 720 C C . VAL A 1 93 ? -4.064 -2.544 10.963 1.00 90.69 93 VAL A C 1
ATOM 722 O O . VAL A 1 93 ? -3.289 -2.888 10.072 1.00 90.69 93 VAL A O 1
ATOM 725 N N . LEU A 1 94 ? -5.295 -2.098 10.701 1.00 91.25 94 LEU A N 1
ATOM 726 C CA . LEU A 1 94 ? -5.840 -2.016 9.348 1.00 91.25 94 LEU A CA 1
ATOM 727 C C . LEU A 1 94 ? -5.047 -1.037 8.474 1.00 91.25 94 LEU A C 1
ATOM 729 O O . LEU A 1 94 ? -4.778 -1.343 7.316 1.00 91.25 94 LEU A O 1
ATOM 733 N N . GLN A 1 95 ? -4.613 0.095 9.031 1.00 90.69 95 GLN A N 1
ATOM 734 C CA . GLN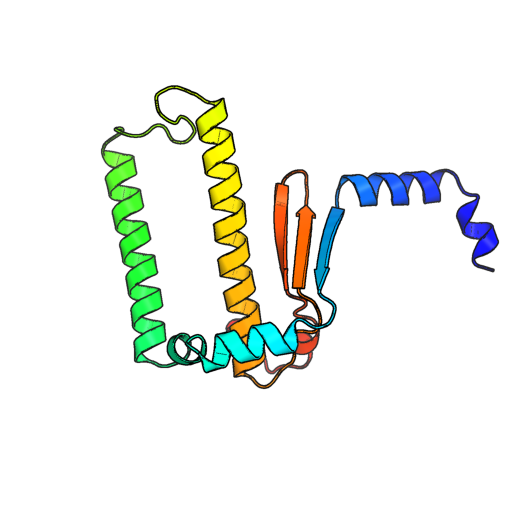 A 1 95 ? -3.746 1.062 8.362 1.00 90.69 95 GLN A CA 1
ATOM 735 C C . GLN A 1 95 ? -2.411 0.426 7.961 1.00 90.69 95 GLN A C 1
ATOM 737 O O . GLN A 1 95 ? -2.004 0.558 6.808 1.00 90.69 95 GLN A O 1
ATOM 742 N N . VAL A 1 96 ? -1.753 -0.299 8.874 1.00 90.56 96 VAL A N 1
ATOM 743 C CA . VAL A 1 96 ? -0.487 -1.001 8.588 1.00 90.56 96 VAL A CA 1
ATOM 744 C C . VAL A 1 96 ? -0.673 -2.060 7.512 1.00 90.56 96 VAL A C 1
ATOM 746 O O . VAL A 1 96 ? 0.157 -2.174 6.610 1.00 90.56 96 VAL A O 1
ATOM 749 N N . LEU A 1 97 ? -1.755 -2.834 7.579 1.00 91.44 97 LEU A N 1
ATOM 750 C CA . LEU A 1 97 ? -2.061 -3.842 6.568 1.00 91.44 97 LEU A CA 1
ATOM 751 C C . LEU A 1 97 ? -2.325 -3.196 5.205 1.00 91.44 97 LEU A C 1
ATOM 753 O O . LEU A 1 97 ? -1.751 -3.628 4.210 1.00 91.44 97 LEU A O 1
ATOM 757 N N . SER A 1 98 ? -3.129 -2.133 5.172 1.00 91.50 98 SER A N 1
ATOM 758 C CA . SER A 1 98 ? -3.462 -1.385 3.958 1.00 91.50 98 SER A CA 1
ATOM 759 C C . SER A 1 98 ? -2.210 -0.838 3.271 1.00 91.50 98 SER A C 1
ATOM 761 O O . SER A 1 98 ? -1.968 -1.139 2.100 1.00 91.50 98 SER A O 1
ATOM 763 N N . ILE A 1 99 ? -1.351 -0.124 4.009 1.00 91.19 99 ILE A N 1
ATOM 764 C CA . ILE A 1 99 ? -0.104 0.405 3.443 1.00 91.19 99 ILE A CA 1
ATOM 765 C C . ILE A 1 99 ? 0.854 -0.721 3.041 1.00 91.19 99 ILE A C 1
ATOM 767 O O . ILE A 1 99 ? 1.488 -0.636 1.998 1.00 91.19 99 ILE A O 1
ATOM 771 N N . SER A 1 100 ? 0.919 -1.823 3.794 1.00 89.38 100 SER A N 1
ATOM 772 C CA . SER A 1 100 ? 1.759 -2.972 3.424 1.00 89.38 100 SER A CA 1
ATOM 773 C C . SER A 1 100 ? 1.318 -3.600 2.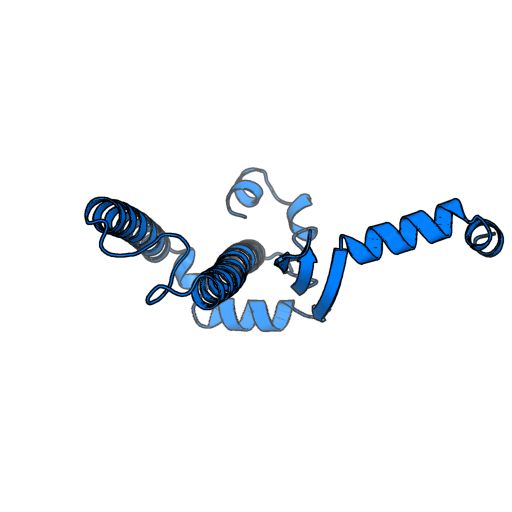102 1.00 89.38 100 SER A C 1
ATOM 775 O O . SER A 1 100 ? 2.162 -3.941 1.277 1.00 89.38 100 SER A O 1
ATOM 777 N N . VAL A 1 101 ? 0.007 -3.732 1.877 1.00 89.94 101 VAL A N 1
ATOM 778 C CA . VAL A 1 101 ? -0.552 -4.237 0.614 1.00 89.94 101 VAL A CA 1
ATOM 779 C C . VAL A 1 101 ? -0.295 -3.254 -0.531 1.00 89.94 101 VAL A C 1
ATOM 781 O O . VAL A 1 101 ? 0.081 -3.684 -1.619 1.00 89.94 101 VAL A O 1
ATOM 784 N N . HIS A 1 102 ? -0.439 -1.949 -0.288 1.00 90.56 102 HIS A N 1
ATOM 785 C CA . HIS A 1 102 ? -0.130 -0.904 -1.267 1.00 90.56 102 HIS A CA 1
ATOM 786 C C . HIS A 1 102 ? 1.338 -0.961 -1.717 1.00 90.56 102 HIS A C 1
ATOM 788 O O . HIS A 1 102 ? 1.624 -1.083 -2.907 1.00 90.56 102 HIS A O 1
ATOM 794 N N . GLU A 1 103 ? 2.269 -0.982 -0.762 1.00 91.38 103 GLU A N 1
ATOM 795 C CA . GLU A 1 103 ? 3.703 -1.097 -1.036 1.00 91.38 103 GLU A CA 1
ATOM 796 C C . GLU A 1 103 ? 4.056 -2.443 -1.687 1.00 91.38 103 GLU A C 1
ATOM 798 O O . GLU A 1 103 ? 4.895 -2.501 -2.584 1.00 91.38 103 GLU A O 1
ATOM 803 N N . ALA A 1 104 ? 3.387 -3.541 -1.321 1.00 88.81 104 ALA A N 1
ATOM 804 C CA . ALA A 1 104 ? 3.554 -4.813 -2.022 1.00 88.81 104 ALA A CA 1
ATOM 805 C C . ALA A 1 104 ? 3.131 -4.713 -3.500 1.00 88.81 104 ALA A C 1
ATOM 807 O O . ALA A 1 104 ? 3.801 -5.285 -4.362 1.00 88.81 104 ALA A O 1
ATOM 808 N N . GLY A 1 105 ? 2.076 -3.950 -3.806 1.00 89.62 105 GLY A N 1
ATOM 809 C CA . GLY A 1 105 ? 1.686 -3.600 -5.173 1.00 89.62 105 GLY A CA 1
ATOM 810 C C . GLY A 1 105 ? 2.818 -2.908 -5.936 1.00 89.62 105 GLY A C 1
ATOM 811 O O . GLY A 1 105 ? 3.201 -3.382 -7.009 1.00 89.62 105 GLY A O 1
ATOM 812 N N . HIS A 1 106 ? 3.433 -1.882 -5.333 1.00 91.00 106 HIS A N 1
ATOM 813 C CA . HIS A 1 106 ? 4.610 -1.198 -5.889 1.00 91.00 106 HIS A CA 1
ATOM 814 C C . HIS A 1 106 ? 5.763 -2.161 -6.157 1.00 91.00 106 HIS A C 1
ATOM 816 O O . HIS A 1 106 ? 6.315 -2.185 -7.258 1.00 91.00 106 HIS A O 1
ATOM 822 N N . ALA A 1 107 ? 6.112 -3.001 -5.178 1.00 90.94 107 ALA A N 1
ATOM 823 C CA . ALA A 1 107 ? 7.187 -3.981 -5.321 1.00 90.94 107 ALA A CA 1
ATOM 824 C C . ALA A 1 107 ? 6.941 -4.945 -6.489 1.00 90.94 107 ALA A C 1
ATOM 826 O O . ALA A 1 107 ? 7.850 -5.220 -7.279 1.00 90.94 107 ALA A O 1
ATOM 827 N N . LEU A 1 108 ? 5.716 -5.460 -6.601 1.00 91.25 108 LEU A N 1
ATOM 828 C CA . LEU A 1 108 ? 5.344 -6.385 -7.662 1.00 91.25 108 LEU A CA 1
ATOM 829 C C . LEU A 1 108 ? 5.329 -5.703 -9.033 1.00 91.25 108 LEU A C 1
ATOM 831 O O . LEU A 1 108 ? 5.781 -6.314 -9.999 1.00 91.25 108 LEU A O 1
ATOM 835 N N . ALA A 1 109 ? 4.881 -4.450 -9.122 1.00 90.19 109 ALA A N 1
ATOM 836 C CA . ALA A 1 109 ? 4.889 -3.673 -10.359 1.00 90.19 109 ALA A CA 1
ATOM 837 C C . ALA A 1 109 ? 6.321 -3.366 -10.826 1.00 90.19 109 ALA A C 1
ATOM 839 O O . ALA A 1 109 ? 6.654 -3.578 -11.993 1.00 90.19 109 ALA A O 1
ATOM 840 N N . ILE A 1 110 ? 7.210 -2.976 -9.908 1.00 91.19 110 ILE A N 1
ATOM 841 C CA . ILE A 1 110 ? 8.646 -2.808 -10.185 1.00 91.19 110 ILE A CA 1
ATOM 842 C C . ILE A 1 110 ? 9.232 -4.119 -10.728 1.00 91.19 110 ILE A C 1
ATOM 844 O O . ILE A 1 110 ? 9.895 -4.118 -11.771 1.00 91.19 110 ILE A O 1
ATOM 848 N N . ARG A 1 111 ? 8.942 -5.253 -10.071 1.00 90.50 111 ARG A N 1
ATOM 849 C CA . ARG A 1 111 ? 9.423 -6.569 -10.512 1.00 90.50 111 ARG A CA 1
ATOM 850 C C . ARG A 1 111 ? 8.845 -6.976 -11.868 1.00 90.50 111 ARG A C 1
ATOM 852 O O . ARG A 1 111 ? 9.575 -7.535 -12.685 1.00 90.50 111 ARG A O 1
ATOM 859 N N . HIS A 1 112 ? 7.575 -6.668 -12.130 1.00 88.44 112 HIS A N 1
ATOM 860 C CA . HIS A 1 112 ? 6.905 -6.946 -13.402 1.00 88.44 112 HIS A CA 1
ATOM 861 C C . HIS A 1 112 ? 7.621 -6.285 -14.586 1.00 88.44 112 HIS A C 1
ATOM 863 O O . HIS A 1 112 ? 7.798 -6.909 -15.629 1.00 88.44 112 HIS A O 1
ATOM 869 N N . PHE A 1 113 ? 8.117 -5.058 -14.404 1.00 89.62 113 PHE A N 1
ATOM 870 C CA . PHE A 1 113 ? 8.894 -4.345 -15.423 1.00 89.62 113 PHE A CA 1
ATOM 871 C C . PHE A 1 113 ? 10.389 -4.701 -15.446 1.00 89.62 113 PHE A C 1
ATOM 873 O O . PHE A 1 113 ? 11.175 -3.994 -16.078 1.00 89.62 113 PHE A O 1
ATOM 880 N N . GLY A 1 114 ? 10.798 -5.783 -14.775 1.00 86.44 114 GLY A N 1
ATOM 881 C CA . GLY A 1 114 ? 12.180 -6.270 -14.767 1.00 86.44 114 GLY A CA 1
ATOM 882 C C . GLY A 1 114 ? 13.142 -5.428 -13.924 1.00 86.44 114 GLY A C 1
ATOM 883 O O . GLY A 1 114 ? 14.358 -5.547 -14.083 1.00 86.44 114 GLY A O 1
ATOM 884 N N . ARG A 1 115 ? 12.617 -4.575 -13.039 1.00 89.12 115 ARG A N 1
ATOM 885 C CA . ARG A 1 115 ? 13.400 -3.724 -12.133 1.00 89.12 115 ARG A CA 1
ATOM 886 C C . ARG A 1 115 ? 13.539 -4.360 -10.755 1.00 89.12 115 ARG A C 1
ATOM 888 O O . ARG A 1 115 ? 12.857 -5.336 -10.434 1.00 89.12 115 ARG A O 1
ATOM 895 N N . ARG A 1 116 ? 14.466 -3.839 -9.946 1.00 87.88 116 ARG A N 1
ATOM 896 C CA . ARG A 1 116 ? 14.838 -4.451 -8.660 1.00 87.88 116 ARG A CA 1
ATOM 897 C C . ARG A 1 116 ? 14.332 -3.648 -7.474 1.00 87.88 116 ARG A C 1
ATOM 899 O O . ARG A 1 116 ? 14.551 -2.443 -7.387 1.00 87.88 116 ARG A O 1
ATOM 906 N N . VAL A 1 117 ? 13.767 -4.355 -6.497 1.00 89.00 117 VAL A N 1
ATOM 907 C CA . VAL A 1 117 ? 13.414 -3.782 -5.192 1.00 89.00 117 VAL A CA 1
ATOM 908 C C . VAL A 1 117 ? 14.598 -3.975 -4.252 1.00 89.00 117 VAL A C 1
ATOM 910 O O . VAL A 1 117 ? 14.850 -5.065 -3.735 1.00 89.00 117 VAL A O 1
ATOM 913 N N . ARG A 1 118 ? 15.375 -2.908 -4.057 1.00 85.44 118 ARG A N 1
ATOM 914 C CA . ARG A 1 118 ? 16.626 -2.973 -3.283 1.00 85.44 118 ARG A CA 1
ATOM 915 C C . ARG A 1 118 ? 16.369 -3.090 -1.787 1.00 85.44 118 ARG A C 1
ATOM 917 O O . ARG A 1 118 ? 17.125 -3.764 -1.089 1.00 85.44 118 ARG A O 1
ATOM 924 N N . ARG A 1 119 ? 15.333 -2.415 -1.286 1.00 86.44 119 ARG A N 1
ATOM 925 C CA . ARG A 1 119 ? 15.013 -2.360 0.143 1.00 86.44 119 ARG A CA 1
ATOM 926 C C . ARG A 1 119 ? 13.509 -2.422 0.362 1.00 86.44 119 ARG A C 1
ATOM 928 O O . ARG A 1 119 ? 12.741 -1.833 -0.392 1.00 86.44 119 ARG A O 1
ATOM 935 N N . LEU A 1 120 ? 13.141 -3.121 1.425 1.00 87.50 120 LEU A N 1
ATOM 936 C CA . LEU A 1 120 ? 11.819 -3.112 2.042 1.00 87.50 120 LEU A CA 1
ATOM 937 C C . LEU A 1 120 ? 11.998 -2.792 3.519 1.00 87.50 120 LEU A C 1
ATOM 939 O O . LEU A 1 120 ? 13.003 -3.199 4.115 1.00 87.50 120 LEU A O 1
ATOM 943 N N . GLY A 1 121 ? 11.033 -2.123 4.131 1.00 86.94 121 GLY A N 1
ATOM 944 C CA . GLY A 1 121 ? 11.084 -1.898 5.566 1.00 86.94 121 GLY A CA 1
ATOM 945 C C . GLY A 1 121 ? 9.768 -1.474 6.185 1.00 86.94 121 GLY A C 1
ATOM 946 O O . GLY A 1 121 ? 8.776 -1.233 5.503 1.00 86.94 121 GLY A O 1
ATOM 947 N N . LEU A 1 122 ? 9.802 -1.396 7.510 1.00 86.81 122 LEU A N 1
ATOM 948 C CA . LEU A 1 122 ? 8.775 -0.798 8.347 1.00 86.81 122 LEU A CA 1
ATOM 949 C C . LEU A 1 122 ? 9.405 0.384 9.079 1.00 86.81 122 LEU A C 1
ATOM 951 O O . LEU A 1 122 ? 10.482 0.255 9.670 1.00 86.81 122 LEU A O 1
ATOM 955 N N . MET A 1 123 ? 8.730 1.522 9.058 1.00 86.50 123 MET A N 1
ATOM 956 C CA . MET A 1 123 ? 9.111 2.717 9.799 1.00 86.50 123 MET A CA 1
ATOM 957 C C . MET A 1 123 ? 7.913 3.287 10.548 1.00 86.50 123 MET A C 1
ATOM 959 O O . MET A 1 123 ? 6.772 3.080 10.158 1.00 86.50 123 MET A O 1
ATOM 963 N N . ILE A 1 124 ? 8.168 4.035 11.611 1.00 83.88 124 ILE A N 1
ATOM 964 C CA . ILE A 1 124 ? 7.197 4.983 12.140 1.00 83.88 124 ILE A CA 1
ATOM 965 C C . ILE A 1 124 ? 7.343 6.273 11.341 1.00 83.88 124 ILE A C 1
ATOM 967 O O . ILE A 1 124 ? 8.409 6.889 11.353 1.00 83.88 124 ILE A O 1
ATOM 971 N N . TYR A 1 125 ? 6.270 6.663 10.663 1.00 80.62 125 TYR A N 1
ATOM 972 C CA . TYR A 1 125 ? 6.141 7.908 9.923 1.00 80.62 125 TYR A CA 1
ATOM 973 C C . TYR A 1 125 ? 5.029 8.741 10.570 1.00 80.62 125 TYR A C 1
ATOM 975 O O . TYR A 1 125 ? 3.878 8.313 10.607 1.00 80.62 125 TYR A O 1
ATOM 983 N N . TYR A 1 126 ? 5.372 9.903 11.138 1.00 78.12 126 TYR A N 1
ATOM 984 C CA . TYR A 1 126 ? 4.430 10.755 11.889 1.00 78.12 126 TYR A CA 1
ATOM 985 C C . TYR A 1 126 ? 3.634 10.002 12.972 1.00 78.12 126 TYR A C 1
ATOM 987 O O . TYR A 1 126 ? 2.414 10.103 13.037 1.00 78.12 126 TYR A O 1
ATOM 995 N N . LEU A 1 127 ? 4.327 9.243 13.827 1.00 78.00 127 LEU A N 1
ATOM 996 C CA . LEU A 1 127 ? 3.749 8.413 14.903 1.00 78.00 127 LEU A CA 1
ATOM 997 C C . LEU A 1 127 ? 2.914 7.209 14.425 1.00 78.00 127 LEU A C 1
ATOM 999 O O . LEU A 1 127 ? 2.513 6.399 15.259 1.00 78.00 127 LEU A O 1
ATOM 1003 N N . PHE A 1 128 ? 2.722 7.022 13.117 1.00 81.75 128 PHE A N 1
ATOM 1004 C CA . PHE A 1 128 ? 2.027 5.860 12.574 1.00 81.75 128 PHE A CA 1
ATOM 1005 C C . PHE A 1 128 ? 3.002 4.849 11.964 1.00 81.75 128 PHE A C 1
ATOM 1007 O O . PHE A 1 128 ? 3.917 5.230 11.231 1.00 81.75 128 PHE A O 1
ATOM 1014 N N . PRO A 1 129 ? 2.826 3.548 12.234 1.00 84.62 129 PRO A N 1
ATOM 1015 C CA . PRO A 1 129 ? 3.580 2.513 11.548 1.00 84.62 129 PRO A CA 1
ATOM 1016 C C . PRO A 1 129 ? 3.218 2.470 10.059 1.00 84.62 129 PRO A C 1
ATOM 1018 O O . PRO A 1 129 ? 2.050 2.416 9.681 1.00 84.62 129 PRO A O 1
ATOM 1021 N N . ALA A 1 130 ? 4.245 2.484 9.217 1.00 85.12 130 ALA A N 1
ATOM 1022 C CA . ALA A 1 130 ? 4.154 2.502 7.769 1.00 85.12 130 ALA A CA 1
ATOM 1023 C C . ALA A 1 130 ? 5.170 1.531 7.158 1.00 85.12 130 ALA A C 1
ATOM 1025 O O . ALA A 1 130 ? 6.341 1.495 7.546 1.00 85.12 130 ALA A O 1
ATOM 1026 N N . ALA A 1 131 ? 4.720 0.745 6.185 1.00 88.31 131 ALA A N 1
ATOM 1027 C CA . ALA A 1 131 ? 5.608 -0.019 5.321 1.00 88.31 131 ALA A CA 1
ATOM 1028 C C . ALA A 1 131 ? 6.176 0.876 4.218 1.00 88.31 131 ALA A C 1
ATOM 1030 O O . ALA A 1 131 ? 5.571 1.888 3.875 1.00 88.31 131 ALA A O 1
ATOM 1031 N N . TYR A 1 132 ? 7.334 0.504 3.673 1.00 88.00 132 TYR A N 1
ATOM 1032 C CA . TYR A 1 132 ? 7.890 1.160 2.493 1.00 88.00 132 TYR A CA 1
ATOM 1033 C C . TYR A 1 132 ? 8.628 0.197 1.565 1.00 88.00 132 TYR A C 1
ATOM 1035 O O . TYR A 1 132 ? 9.339 -0.715 2.008 1.00 88.00 132 TYR A O 1
ATOM 1043 N N . VAL A 1 133 ? 8.510 0.476 0.268 1.00 89.50 133 VAL A N 1
ATOM 1044 C CA . VAL A 1 133 ? 9.326 -0.052 -0.824 1.00 89.50 133 VAL A CA 1
ATOM 1045 C C . VAL A 1 133 ? 10.295 1.008 -1.323 1.00 89.50 133 VAL A C 1
ATOM 1047 O O . VAL A 1 133 ? 9.925 2.144 -1.604 1.00 89.50 133 VAL A O 1
ATOM 1050 N N . ASP A 1 134 ? 11.555 0.620 -1.511 1.00 87.00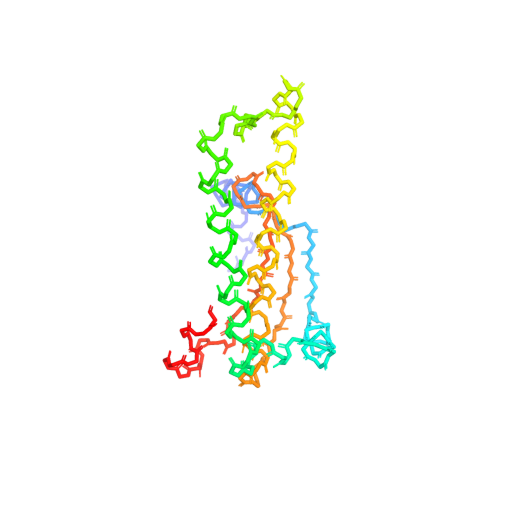 134 ASP A N 1
ATOM 1051 C CA . ASP A 1 134 ? 12.498 1.435 -2.274 1.00 87.00 134 ASP A CA 1
ATOM 1052 C C . ASP A 1 134 ? 12.202 1.318 -3.777 1.00 87.00 134 ASP A C 1
ATOM 1054 O O . ASP A 1 134 ? 12.606 0.355 -4.436 1.00 87.00 134 ASP A O 1
ATOM 1058 N N . SER A 1 135 ? 11.500 2.323 -4.304 1.00 85.62 135 SER A N 1
ATOM 1059 C CA . SER A 1 135 ? 11.137 2.468 -5.717 1.00 85.62 135 SER A CA 1
ATOM 1060 C C . SER A 1 135 ? 12.139 3.295 -6.528 1.00 85.62 135 SER A C 1
ATOM 1062 O O . SER A 1 135 ? 11.874 3.618 -7.685 1.00 85.62 135 SER A O 1
ATOM 1064 N N . THR A 1 136 ? 13.320 3.61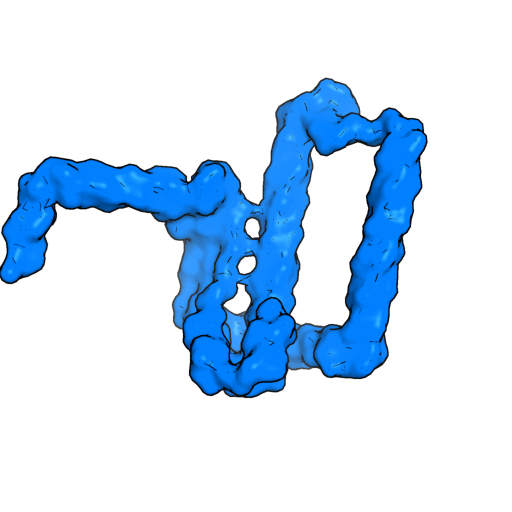2 -5.977 1.00 86.31 136 THR A N 1
ATOM 1065 C CA . THR A 1 136 ? 14.317 4.478 -6.640 1.00 86.31 136 THR A CA 1
ATOM 1066 C C . THR A 1 136 ? 14.698 3.978 -8.036 1.00 86.31 136 THR A C 1
ATOM 1068 O O . THR A 1 136 ? 14.900 4.775 -8.952 1.00 86.31 136 THR A O 1
ATOM 1071 N N . ASP A 1 137 ? 14.753 2.657 -8.230 1.00 85.00 137 ASP A N 1
ATOM 1072 C CA . ASP A 1 137 ? 15.077 2.045 -9.525 1.00 85.00 137 ASP A CA 1
ATOM 1073 C C . ASP A 1 137 ? 14.046 2.404 -10.612 1.00 85.00 137 ASP A C 1
ATOM 1075 O O . ASP A 1 137 ? 14.367 2.448 -11.797 1.00 85.00 137 ASP A O 1
ATOM 1079 N N . MET A 1 138 ? 12.814 2.741 -10.227 1.00 87.44 138 MET A N 1
ATOM 1080 C CA . MET A 1 138 ? 11.731 3.123 -11.131 1.00 87.44 138 MET A CA 1
ATOM 1081 C C . MET A 1 138 ? 11.897 4.526 -11.731 1.00 87.44 138 MET A C 1
ATOM 1083 O O . MET A 1 138 ? 11.299 4.835 -12.763 1.00 87.44 138 MET A O 1
ATOM 1087 N N . ALA A 1 139 ? 12.750 5.376 -11.152 1.00 85.62 139 ALA A N 1
ATOM 1088 C CA . ALA A 1 139 ? 13.011 6.717 -11.678 1.00 85.62 139 ALA A CA 1
ATOM 1089 C C . ALA A 1 139 ? 13.571 6.692 -13.115 1.00 85.62 139 ALA A C 1
ATOM 1091 O O . ALA A 1 139 ? 13.307 7.606 -13.894 1.00 85.62 139 ALA A O 1
ATOM 1092 N N . MET A 1 140 ? 14.279 5.616 -13.480 1.00 87.75 140 MET A N 1
ATOM 1093 C CA . MET A 1 140 ? 14.841 5.393 -14.819 1.00 87.75 140 MET A CA 1
ATOM 1094 C C . MET A 1 140 ? 13.862 4.676 -15.771 1.00 87.75 140 MET A C 1
ATOM 1096 O O . MET A 1 140 ? 14.273 4.185 -16.824 1.00 87.75 140 MET A O 1
ATOM 1100 N N . ALA A 1 141 ? 12.590 4.522 -15.389 1.00 88.81 141 ALA A N 1
ATOM 1101 C CA . ALA A 1 141 ? 11.556 3.856 -16.181 1.00 88.81 141 ALA A CA 1
ATOM 1102 C C . ALA A 1 141 ? 10.827 4.806 -17.133 1.00 88.81 141 ALA A C 1
ATOM 1104 O O . ALA A 1 141 ? 10.800 6.026 -16.957 1.00 88.81 141 ALA A O 1
ATOM 1105 N N . THR A 1 142 ? 10.194 4.228 -18.155 1.00 89.38 142 THR A N 1
ATOM 1106 C CA . THR A 1 142 ? 9.349 5.000 -19.074 1.00 89.38 142 THR A CA 1
ATOM 1107 C C . THR A 1 142 ? 8.142 5.585 -18.333 1.00 89.38 142 THR A C 1
ATOM 1109 O O . THR A 1 142 ? 7.740 5.108 -17.270 1.00 89.38 142 THR A O 1
ATOM 1112 N N . ARG A 1 143 ? 7.525 6.638 -18.886 1.00 88.25 143 ARG A N 1
ATOM 1113 C CA . ARG A 1 143 ? 6.354 7.285 -18.265 1.00 88.25 143 ARG A CA 1
ATOM 1114 C C . ARG A 1 143 ? 5.207 6.303 -18.003 1.00 88.25 143 ARG A C 1
ATOM 1116 O O . ARG A 1 143 ? 4.633 6.358 -16.927 1.00 88.25 143 ARG A O 1
ATOM 1123 N N . GLY A 1 144 ? 4.914 5.405 -18.945 1.00 87.56 144 GLY A N 1
ATOM 1124 C CA . GLY A 1 144 ? 3.844 4.414 -18.783 1.00 87.56 144 GLY A CA 1
ATOM 1125 C C . GLY A 1 144 ? 4.112 3.439 -17.638 1.00 87.56 144 GLY A C 1
ATOM 1126 O O . GLY A 1 144 ? 3.221 3.166 -16.846 1.00 87.56 144 GLY A O 1
ATOM 1127 N N . GLN A 1 145 ? 5.359 2.988 -17.492 1.00 87.75 145 GLN A N 1
ATOM 1128 C CA . GLN A 1 145 ? 5.751 2.097 -16.399 1.00 87.75 145 GLN A CA 1
ATOM 1129 C C . GLN A 1 145 ? 5.606 2.791 -15.038 1.00 87.75 145 GLN A C 1
ATOM 1131 O O . GLN A 1 145 ? 5.090 2.192 -14.102 1.00 87.75 145 GLN A O 1
ATOM 1136 N N . ARG A 1 146 ? 6.005 4.068 -14.935 1.00 86.44 146 ARG A N 1
ATOM 1137 C CA . ARG A 1 146 ? 5.913 4.857 -13.691 1.00 86.44 146 ARG A CA 1
ATOM 1138 C C . ARG A 1 146 ? 4.485 5.126 -13.212 1.00 86.44 146 ARG A C 1
ATOM 1140 O O . ARG A 1 146 ? 4.334 5.517 -12.072 1.00 86.44 146 ARG A O 1
ATOM 1147 N N . ILE A 1 147 ? 3.474 4.979 -14.069 1.00 87.69 147 ILE A N 1
ATOM 1148 C CA . ILE A 1 147 ? 2.059 5.172 -13.696 1.00 87.69 147 ILE A CA 1
ATOM 1149 C C . ILE A 1 147 ? 1.468 3.901 -13.065 1.00 87.69 147 ILE A C 1
ATOM 1151 O O . ILE A 1 147 ? 0.468 3.971 -12.363 1.00 87.69 147 ILE A O 1
ATOM 1155 N N . VAL A 1 148 ? 2.056 2.737 -13.351 1.00 85.56 148 VAL A N 1
ATOM 1156 C CA . VAL A 1 148 ? 1.570 1.436 -12.862 1.00 85.56 148 VAL A CA 1
ATOM 1157 C C . VAL A 1 148 ? 2.084 1.118 -11.453 1.00 85.56 148 VAL A C 1
ATOM 1159 O O . VAL A 1 148 ? 1.479 0.299 -10.767 1.00 85.56 148 VAL A O 1
ATOM 1162 N N . VAL A 1 149 ? 3.206 1.733 -11.065 1.00 82.94 149 VAL A N 1
ATOM 1163 C CA . VAL A 1 149 ? 3.713 1.777 -9.687 1.00 82.94 149 VAL A CA 1
ATOM 1164 C C . VAL A 1 149 ? 2.998 2.939 -9.016 1.00 82.94 149 VAL A C 1
ATOM 1166 O O . VAL A 1 149 ? 1.994 2.679 -8.329 1.00 82.94 149 VAL A O 1
#

pLDDT: mean 84.43, std 8.88, range [51.62, 96.44]

Foldseek 3Di:
DVVVQVPDVVSVVVVVVCCVQKPFPDKDQACQVVLVVVLVVPLVQCVDPVNVVVVVVVVVVVVVVVVVVVVVVPDDCQDDVNDNVVSVVVVLVVQQVVQVVVQSQLSSLCVVVVHGFRMWGWIQHRNGIHIHTDNVRCVPPDPVSVVSD